Protein AF-A0A946UX84-F1 (afdb_monomer_lite)

Radius of gyration: 17.89 Å; chains: 1; bounding box: 42×22×50 Å

Sequence (101 aa):
EVDRIRDILKERTGEEFSAADIRVAARAELYAEANLKKYLASVQKKLTDRQRASIIQALGDVMRSDETVSVLEIDFFNSVANTLHVTPAQIAGLKAGDVST

Foldseek 3Di:
DLVVVQVVCCVVPVDGDDSVNSVVVVVVVVVVLVVVLVVLLVCLVVDDLLRLLVVLVVLVVVQVVDPDHDPVSVVSSVSSCVSSVHDPCSVVVHDDDDPPD

Secondary structure (DSSP, 8-state):
-HHHHHHHHHHHHSPPPPHHHHHHHHHHHHHHHHHHHHHHHHHHTTS-HHHHHHHHHHHHHHHHTSS---HHHHHHHHHHHHHTT--HHHHTT--SS----

Structure (mmCIF, N/CA/C/O backbone):
data_AF-A0A946UX84-F1
#
_entry.id   AF-A0A946UX84-F1
#
loop_
_atom_site.group_PDB
_atom_site.id
_atom_site.type_symbol
_atom_site.label_atom_id
_atom_site.label_alt_id
_atom_site.label_comp_id
_atom_site.label_asym_id
_atom_site.label_entity_id
_atom_site.label_seq_id
_atom_site.pdbx_PDB_ins_code
_atom_site.Cartn_x
_atom_site.Cartn_y
_atom_site.Cartn_z
_atom_site.occupancy
_atom_site.B_iso_or_equiv
_atom_site.auth_seq_id
_atom_site.auth_comp_id
_atom_site.auth_asym_id
_atom_site.auth_atom_id
_atom_site.pdbx_PDB_model_num
ATOM 1 N N . GLU A 1 1 ? -20.622 4.796 6.108 1.00 59.41 1 GLU A N 1
ATOM 2 C CA . GLU A 1 1 ? -19.432 3.927 5.981 1.00 59.41 1 GLU A CA 1
ATOM 3 C C . GLU A 1 1 ? -19.252 3.033 7.208 1.00 59.41 1 GLU A C 1
ATOM 5 O O . GLU A 1 1 ? -19.481 1.844 7.077 1.00 59.41 1 GLU A O 1
ATOM 10 N N . VAL A 1 2 ? -18.994 3.576 8.408 1.00 69.62 2 VAL A N 1
ATOM 11 C CA . VAL A 1 2 ? -18.858 2.784 9.657 1.00 69.62 2 VAL A CA 1
ATOM 12 C C . VAL A 1 2 ? -20.067 1.884 9.954 1.00 69.62 2 VAL A C 1
ATOM 14 O O . VAL A 1 2 ? -19.876 0.722 10.289 1.00 69.62 2 VAL A O 1
ATOM 17 N N . ASP A 1 3 ? -21.300 2.371 9.780 1.00 66.69 3 ASP A N 1
ATOM 18 C CA . ASP A 1 3 ? -22.497 1.541 10.008 1.00 66.69 3 ASP A CA 1
ATOM 19 C C . ASP A 1 3 ? -22.638 0.414 8.971 1.00 66.69 3 ASP A C 1
ATOM 21 O O . ASP A 1 3 ? -22.990 -0.703 9.320 1.00 66.69 3 ASP A O 1
ATOM 25 N N . ARG A 1 4 ? -22.223 0.660 7.721 1.00 66.69 4 ARG A N 1
ATOM 26 C CA . ARG A 1 4 ? -22.188 -0.358 6.657 1.00 66.69 4 ARG A CA 1
ATOM 27 C C . ARG A 1 4 ? -21.178 -1.468 6.975 1.00 66.69 4 ARG A C 1
ATOM 29 O O . ARG A 1 4 ? -21.454 -2.632 6.724 1.00 66.69 4 ARG A O 1
ATOM 36 N N . ILE A 1 5 ? -20.015 -1.105 7.517 1.00 68.62 5 ILE A N 1
ATOM 37 C CA . ILE A 1 5 ? -18.967 -2.056 7.919 1.00 68.62 5 ILE A CA 1
ATOM 38 C C . ILE A 1 5 ? -19.432 -2.880 9.127 1.00 68.62 5 ILE A C 1
ATOM 40 O O . ILE A 1 5 ? -19.201 -4.084 9.163 1.00 68.62 5 ILE A O 1
ATOM 44 N N . ARG A 1 6 ? -20.143 -2.264 10.082 1.00 69.56 6 ARG A N 1
ATOM 45 C CA . ARG A 1 6 ? -20.759 -2.979 11.212 1.00 69.56 6 ARG A CA 1
ATOM 46 C C . ARG A 1 6 ? -21.776 -4.017 10.752 1.00 69.56 6 ARG A C 1
ATOM 48 O O . ARG A 1 6 ? -21.717 -5.145 11.228 1.00 69.56 6 ARG A O 1
ATOM 55 N N . ASP A 1 7 ? -22.657 -3.651 9.823 1.00 69.81 7 ASP A N 1
ATOM 56 C CA . ASP A 1 7 ? -23.672 -4.567 9.294 1.00 69.81 7 ASP A CA 1
ATOM 57 C C . ASP A 1 7 ? -23.025 -5.776 8.597 1.00 69.81 7 ASP A C 1
ATOM 59 O O . ASP A 1 7 ? -23.389 -6.916 8.876 1.00 69.81 7 ASP A O 1
ATOM 63 N N . ILE A 1 8 ? -21.999 -5.537 7.769 1.00 69.12 8 ILE A N 1
ATOM 64 C CA . ILE A 1 8 ? -21.249 -6.599 7.076 1.00 69.12 8 ILE A CA 1
ATOM 65 C C . ILE A 1 8 ? -20.523 -7.513 8.071 1.00 69.12 8 ILE A C 1
ATOM 67 O O . ILE A 1 8 ? -20.566 -8.734 7.929 1.00 69.12 8 ILE A O 1
ATOM 71 N N . LEU A 1 9 ? -19.851 -6.949 9.080 1.00 62.84 9 LEU A N 1
ATOM 72 C CA . LEU A 1 9 ? -19.130 -7.742 10.077 1.00 62.84 9 LEU A CA 1
ATOM 73 C C . LEU A 1 9 ? -20.088 -8.580 10.923 1.00 62.84 9 LEU A C 1
ATOM 75 O O . LEU A 1 9 ? -19.839 -9.766 11.108 1.00 62.84 9 LEU A O 1
ATOM 79 N N . LYS A 1 10 ? -21.225 -8.016 11.338 1.00 72.50 10 LYS A N 1
ATOM 80 C CA . LYS A 1 10 ? -22.262 -8.752 12.065 1.00 72.50 10 LYS A CA 1
ATOM 81 C C . LYS A 1 10 ? -22.851 -9.896 11.239 1.00 72.50 10 LYS A C 1
ATOM 83 O O . LYS A 1 10 ? -23.025 -10.991 11.766 1.00 72.50 10 LYS A O 1
ATOM 88 N N . GLU A 1 11 ? -23.129 -9.678 9.952 1.00 70.94 11 GLU A N 1
ATOM 89 C CA . GLU A 1 11 ? -23.600 -10.739 9.047 1.00 70.94 11 GLU A CA 1
ATOM 90 C C . GLU A 1 11 ? -22.576 -11.867 8.864 1.00 70.94 11 GLU A C 1
ATOM 92 O O . GLU A 1 11 ? -22.960 -13.023 8.692 1.00 70.94 11 GLU A O 1
ATOM 97 N N . ARG A 1 12 ? -21.278 -11.546 8.879 1.00 60.69 12 ARG A N 1
ATOM 98 C CA . ARG A 1 12 ? -20.197 -12.496 8.579 1.00 60.69 12 ARG A CA 1
ATOM 99 C C . ARG A 1 12 ? -19.668 -13.243 9.799 1.00 60.69 12 ARG A C 1
ATOM 101 O O . ARG A 1 12 ? -19.295 -14.404 9.661 1.00 60.69 12 ARG A O 1
ATOM 108 N N . THR A 1 13 ? -19.607 -12.599 10.961 1.00 64.25 13 THR A N 1
ATOM 109 C CA . THR A 1 13 ? -19.014 -13.174 12.180 1.00 64.25 13 THR A CA 1
ATOM 110 C C . THR A 1 13 ? -20.052 -13.502 13.251 1.00 64.25 13 THR A C 1
ATOM 112 O O . THR A 1 13 ? -19.752 -14.250 14.175 1.00 64.25 13 THR A O 1
ATOM 115 N N . GLY A 1 14 ? -21.272 -12.962 13.143 1.00 77.69 14 GLY A N 1
ATOM 116 C CA . GLY A 1 14 ? -22.307 -13.069 14.174 1.00 77.69 14 GLY A CA 1
ATOM 117 C C . GLY A 1 14 ? -22.078 -12.164 15.390 1.0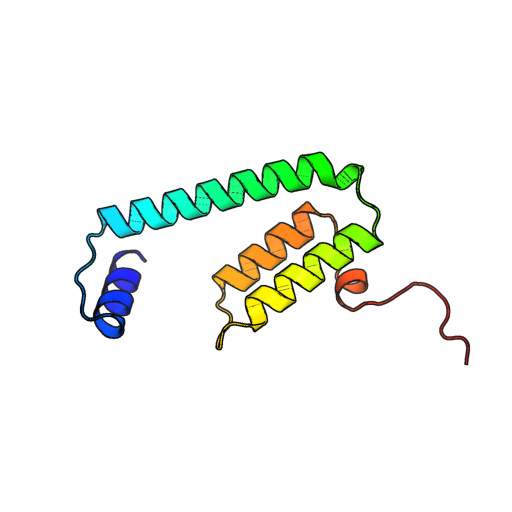0 77.69 14 GLY A C 1
ATOM 118 O O . GLY A 1 14 ? -22.873 -12.202 16.328 1.00 77.69 14 GLY A O 1
ATOM 119 N N . GLU A 1 15 ? -21.024 -11.344 15.385 1.00 76.19 15 GLU A N 1
ATOM 120 C CA . GLU A 1 15 ? -20.636 -10.494 16.513 1.00 76.19 15 GLU A CA 1
ATOM 121 C C . GLU A 1 15 ? -21.052 -9.028 16.311 1.00 76.19 15 GLU A C 1
ATOM 123 O O . GLU A 1 15 ? -21.048 -8.487 15.205 1.00 76.19 15 GLU A O 1
ATOM 128 N N . GLU A 1 16 ? -21.418 -8.361 17.408 1.00 79.81 16 GLU A N 1
ATOM 129 C CA . GLU A 1 16 ? -21.734 -6.930 17.427 1.00 79.81 16 GLU A CA 1
ATOM 130 C C . GLU A 1 16 ? -20.462 -6.112 17.666 1.00 79.81 16 GLU A C 1
ATOM 132 O O . GLU A 1 16 ? -19.867 -6.169 18.741 1.00 79.81 16 GLU A O 1
ATOM 137 N N . PHE A 1 17 ? -20.081 -5.292 16.687 1.00 75.94 17 PHE A N 1
ATOM 138 C CA . PHE A 1 17 ? -18.958 -4.363 16.812 1.00 75.94 17 PHE A CA 1
ATOM 139 C C . PHE A 1 17 ? -19.452 -2.945 17.081 1.00 75.94 17 PHE A C 1
ATOM 141 O O . PHE A 1 17 ? -20.371 -2.445 16.415 1.00 75.94 17 PHE A O 1
ATOM 148 N N . SER A 1 18 ? -18.813 -2.252 18.027 1.00 84.69 18 SER A N 1
ATOM 149 C CA . SER A 1 18 ? -19.130 -0.852 18.284 1.00 84.69 18 SER A CA 1
ATOM 150 C C . SER A 1 18 ? -18.5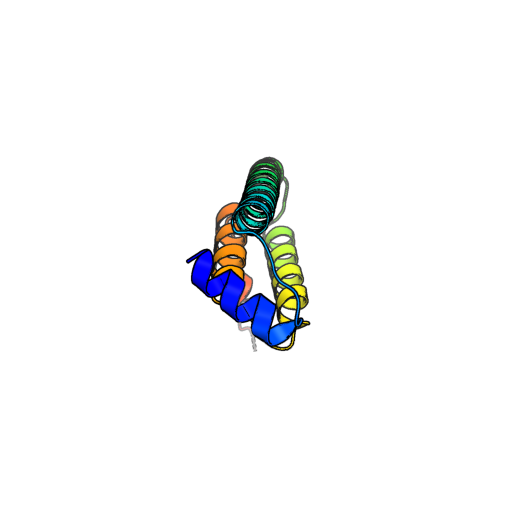68 0.047 17.178 1.00 84.69 18 SER A C 1
ATOM 152 O O . SER A 1 18 ? -17.508 -0.200 16.600 1.00 84.69 18 SER A O 1
ATOM 154 N N . ALA A 1 19 ? -19.246 1.164 16.906 1.00 75.69 19 ALA A N 1
ATOM 155 C CA . ALA A 1 19 ? -18.730 2.171 15.978 1.00 75.69 19 ALA A CA 1
ATOM 156 C C . ALA A 1 19 ? -17.393 2.781 16.448 1.00 75.69 19 ALA A C 1
ATOM 158 O O . ALA A 1 19 ? -16.660 3.340 15.634 1.00 75.69 19 ALA A O 1
ATOM 159 N N . ALA A 1 20 ? -17.078 2.711 17.746 1.00 74.19 20 ALA A N 1
ATOM 160 C CA . ALA A 1 20 ? -15.802 3.167 18.285 1.00 74.19 20 ALA A CA 1
ATOM 161 C C . ALA A 1 20 ? -14.671 2.195 17.925 1.00 74.19 20 ALA A C 1
ATOM 163 O O . ALA A 1 20 ? -13.645 2.649 17.423 1.00 74.19 20 ALA A O 1
ATOM 164 N N . ASP A 1 21 ? -14.890 0.888 18.075 1.00 71.69 21 ASP A N 1
ATOM 165 C CA . ASP A 1 21 ? -13.888 -0.143 17.769 1.00 71.69 21 ASP A CA 1
ATOM 166 C C . ASP A 1 21 ? -13.557 -0.172 16.279 1.00 71.69 21 ASP A C 1
ATOM 168 O O . ASP A 1 21 ? -12.387 -0.154 15.906 1.00 71.69 21 ASP A O 1
ATOM 172 N N . ILE A 1 22 ? -14.579 -0.079 15.421 1.00 73.12 22 ILE A N 1
ATOM 173 C CA . ILE A 1 22 ? -14.414 0.012 13.960 1.00 73.12 22 ILE A CA 1
ATOM 174 C C . ILE A 1 22 ? -13.553 1.229 13.596 1.00 73.12 22 ILE A C 1
ATOM 176 O O . ILE A 1 22 ? -12.651 1.145 12.768 1.00 73.12 22 ILE A O 1
ATOM 180 N N . ARG A 1 23 ? -13.799 2.382 14.235 1.00 72.88 23 ARG A N 1
ATOM 181 C CA . ARG A 1 23 ? -13.015 3.604 13.995 1.00 72.88 23 ARG A CA 1
ATOM 182 C C . ARG A 1 23 ? -11.593 3.497 14.531 1.00 72.88 23 ARG A C 1
ATOM 184 O O . ARG A 1 23 ? -10.696 4.082 13.934 1.00 72.88 23 ARG A O 1
ATOM 191 N N . VAL A 1 24 ? -11.380 2.822 15.657 1.00 73.12 24 VAL A N 1
ATOM 192 C CA . VAL A 1 24 ? -10.044 2.611 16.230 1.00 73.12 24 VAL A CA 1
ATOM 193 C C . VAL A 1 24 ? -9.236 1.666 15.348 1.00 73.12 24 VAL A C 1
ATOM 195 O O . VAL A 1 24 ? -8.104 2.008 15.019 1.00 73.12 24 VAL A O 1
ATOM 198 N N . ALA A 1 25 ? -9.825 0.555 14.902 1.00 68.06 25 ALA A N 1
ATOM 199 C CA . ALA A 1 25 ? -9.205 -0.376 13.964 1.00 68.06 25 ALA A CA 1
ATOM 200 C C . ALA A 1 25 ? -8.842 0.328 12.648 1.00 68.06 25 ALA A C 1
ATOM 202 O O . ALA A 1 25 ? -7.673 0.339 12.272 1.00 68.06 25 ALA A O 1
ATOM 203 N N . ALA A 1 26 ? -9.794 1.046 12.042 1.00 68.25 26 ALA A N 1
ATOM 204 C CA . ALA A 1 26 ? -9.545 1.821 10.826 1.00 68.25 26 ALA A CA 1
ATOM 205 C C . ALA A 1 26 ? -8.447 2.882 11.021 1.00 68.25 26 ALA A C 1
ATOM 207 O O . ALA A 1 26 ? -7.591 3.071 10.164 1.00 68.25 26 ALA A O 1
ATOM 208 N N . ARG A 1 27 ? -8.413 3.579 12.166 1.00 67.94 27 ARG A N 1
ATOM 209 C CA . ARG A 1 27 ? -7.340 4.545 12.465 1.00 67.94 27 ARG A CA 1
ATOM 210 C C . ARG A 1 27 ? -5.987 3.866 12.634 1.00 67.94 27 ARG A C 1
ATOM 212 O O . ARG A 1 27 ? -5.000 4.395 12.135 1.00 67.94 27 ARG A O 1
ATOM 219 N N . ALA A 1 28 ? -5.925 2.745 13.348 1.00 65.38 28 ALA A N 1
ATOM 220 C CA . ALA A 1 28 ? -4.691 1.996 13.557 1.00 65.38 28 ALA A CA 1
ATOM 221 C C . ALA A 1 28 ? -4.121 1.491 12.224 1.00 65.38 28 ALA A C 1
ATOM 223 O O . ALA A 1 28 ? -2.923 1.632 11.981 1.00 65.38 28 ALA A O 1
ATOM 224 N N . GLU A 1 29 ? -4.989 0.999 11.344 1.00 70.94 29 GLU A N 1
ATOM 225 C CA . GLU A 1 29 ? -4.653 0.563 9.991 1.00 70.94 29 GLU A CA 1
ATOM 226 C C . GLU A 1 29 ? -4.116 1.720 9.135 1.00 70.94 29 GLU A C 1
ATOM 228 O O . GLU A 1 29 ? -3.006 1.631 8.610 1.00 70.94 29 GLU A O 1
ATOM 233 N N . LEU A 1 30 ? -4.807 2.868 9.114 1.00 72.44 30 LEU A N 1
ATOM 234 C CA . LEU A 1 30 ? -4.336 4.078 8.422 1.00 72.44 30 LEU A CA 1
ATOM 235 C C . LEU A 1 30 ? -2.985 4.577 8.960 1.00 72.44 30 LEU A C 1
ATOM 237 O O . LEU A 1 30 ? -2.130 5.030 8.195 1.00 72.44 30 LEU A O 1
ATOM 241 N N . TYR A 1 31 ? -2.764 4.501 10.276 1.00 68.12 31 TYR A N 1
ATOM 242 C CA . TYR A 1 31 ? -1.482 4.856 10.889 1.00 68.12 31 TYR A CA 1
ATOM 243 C C . TYR A 1 31 ? -0.366 3.885 10.493 1.00 68.12 31 TYR A C 1
ATOM 245 O O . TYR A 1 31 ? 0.750 4.325 10.200 1.00 68.12 31 TYR A O 1
ATOM 253 N N . ALA A 1 32 ? -0.642 2.580 10.480 1.00 74.00 32 ALA A N 1
ATOM 254 C CA . ALA A 1 32 ? 0.313 1.563 10.055 1.00 74.00 32 ALA A CA 1
ATOM 255 C C . ALA A 1 32 ? 0.695 1.750 8.580 1.00 74.00 32 ALA A C 1
ATOM 257 O O . ALA A 1 32 ? 1.885 1.791 8.254 1.00 74.00 32 ALA A O 1
ATOM 258 N N . GLU A 1 33 ? -0.293 1.978 7.715 1.00 79.12 33 GLU A N 1
ATOM 259 C CA . GLU A 1 33 ? -0.085 2.292 6.304 1.00 79.12 33 GLU A CA 1
ATOM 260 C C . GLU A 1 33 ? 0.768 3.560 6.133 1.00 79.12 33 GLU A C 1
ATOM 262 O O . GLU A 1 33 ? 1.762 3.559 5.400 1.00 79.12 33 GLU A O 1
ATOM 267 N N . ALA A 1 34 ? 0.423 4.651 6.823 1.00 79.00 34 ALA A N 1
ATOM 268 C CA . ALA A 1 34 ? 1.170 5.904 6.741 1.00 79.00 34 ALA A CA 1
ATOM 269 C C . ALA A 1 34 ? 2.636 5.734 7.176 1.00 79.00 34 ALA A C 1
ATOM 271 O O . ALA A 1 34 ? 3.546 6.261 6.526 1.00 79.00 34 ALA A O 1
ATOM 272 N N . ASN A 1 35 ? 2.883 4.966 8.241 1.00 81.69 35 ASN A N 1
ATOM 273 C CA . ASN A 1 35 ? 4.229 4.666 8.725 1.00 81.69 35 ASN A CA 1
ATOM 274 C C . ASN A 1 35 ? 5.022 3.811 7.731 1.00 81.69 35 ASN A C 1
ATOM 276 O O . ASN A 1 35 ? 6.182 4.128 7.453 1.00 81.69 35 ASN A O 1
ATOM 280 N N . LEU A 1 36 ? 4.399 2.781 7.149 1.00 77.81 36 LEU A N 1
ATOM 281 C CA . LEU A 1 36 ? 5.019 1.961 6.112 1.00 77.81 36 LEU A CA 1
ATOM 282 C C . LEU A 1 36 ? 5.406 2.817 4.903 1.00 77.81 36 LEU A C 1
ATOM 284 O O . LEU A 1 36 ? 6.553 2.771 4.464 1.00 77.81 36 LEU A O 1
ATOM 288 N N . LYS A 1 37 ? 4.495 3.659 4.403 1.00 85.56 37 LYS A N 1
ATOM 289 C CA . LYS A 1 37 ? 4.773 4.551 3.265 1.00 85.56 37 LYS A CA 1
ATOM 290 C C . LYS A 1 37 ? 5.913 5.517 3.565 1.00 85.56 37 LYS A C 1
ATOM 292 O O . LYS A 1 37 ? 6.818 5.673 2.748 1.00 85.56 37 LYS A O 1
ATOM 297 N N . LYS A 1 38 ? 5.930 6.118 4.757 1.00 84.19 38 LYS A N 1
ATOM 298 C CA . LYS A 1 38 ? 7.020 7.005 5.185 1.00 84.19 38 LYS A CA 1
ATOM 299 C C . LYS A 1 38 ? 8.364 6.274 5.219 1.00 84.19 38 LYS A C 1
ATOM 301 O O . LYS A 1 38 ? 9.371 6.817 4.763 1.00 84.19 38 LYS A O 1
ATOM 306 N N . TYR A 1 39 ? 8.382 5.045 5.729 1.00 79.88 39 TYR A N 1
ATOM 307 C CA . TYR A 1 39 ? 9.584 4.220 5.743 1.00 79.88 39 TYR A CA 1
ATOM 308 C C . TYR A 1 39 ? 10.043 3.867 4.324 1.00 79.88 39 TYR A C 1
ATOM 310 O O . TYR A 1 39 ? 11.197 4.132 3.983 1.00 79.88 39 TYR A O 1
ATOM 318 N N . LEU A 1 40 ? 9.142 3.357 3.479 1.00 81.56 40 LEU A N 1
ATOM 319 C CA . LEU A 1 40 ? 9.436 2.996 2.093 1.00 81.56 40 LEU A CA 1
ATOM 320 C C . LEU A 1 40 ? 9.964 4.194 1.302 1.00 81.56 40 LEU A C 1
ATOM 322 O O . LEU A 1 40 ? 10.998 4.065 0.655 1.00 81.56 40 LEU A O 1
ATOM 326 N N . ALA A 1 41 ? 9.357 5.375 1.442 1.00 86.25 41 ALA A N 1
ATOM 327 C CA . ALA A 1 41 ? 9.863 6.614 0.852 1.00 86.25 41 ALA A CA 1
ATOM 328 C C . ALA A 1 41 ? 11.297 6.944 1.313 1.00 86.25 41 ALA A C 1
ATOM 330 O O . ALA A 1 41 ? 12.128 7.376 0.514 1.00 86.25 41 ALA A O 1
ATOM 331 N N . SER A 1 42 ? 11.618 6.712 2.593 1.00 86.31 42 SER A N 1
ATOM 332 C CA . SER A 1 42 ? 12.954 6.987 3.144 1.00 86.31 42 SER A CA 1
ATOM 333 C C . SER A 1 42 ? 14.045 6.041 2.624 1.00 86.31 42 SER A C 1
ATOM 335 O O . SER A 1 42 ? 15.207 6.440 2.511 1.00 86.31 42 SER A O 1
ATOM 337 N N . VAL A 1 43 ? 13.686 4.797 2.286 1.00 85.25 43 VAL A N 1
ATOM 338 C CA . VAL A 1 43 ? 14.632 3.783 1.791 1.00 85.25 43 VAL A CA 1
ATOM 339 C C . VAL A 1 43 ? 14.615 3.638 0.272 1.00 85.25 43 VAL A C 1
ATOM 341 O O . VAL A 1 43 ? 15.575 3.110 -0.279 1.00 85.25 43 VAL A O 1
ATOM 344 N N . GLN A 1 44 ? 13.592 4.159 -0.412 1.00 87.56 44 GLN A N 1
ATOM 345 C CA . GLN A 1 44 ? 13.384 4.054 -1.860 1.00 87.56 44 GLN A CA 1
ATOM 346 C C . GLN A 1 44 ? 14.640 4.412 -2.660 1.00 87.56 44 GLN A C 1
ATOM 348 O O . GLN A 1 44 ? 15.035 3.661 -3.550 1.00 87.56 44 GLN A O 1
ATOM 353 N N . LYS A 1 45 ? 15.318 5.507 -2.294 1.00 87.12 45 LYS A N 1
ATOM 354 C CA . LYS A 1 45 ? 16.527 5.993 -2.983 1.00 87.12 45 LYS A CA 1
ATOM 355 C C . LYS A 1 45 ? 17.736 5.061 -2.849 1.00 87.12 45 LYS A C 1
ATOM 357 O O . LYS A 1 45 ? 18.700 5.208 -3.590 1.00 87.12 45 LYS A O 1
ATOM 362 N N . LYS A 1 46 ? 17.704 4.128 -1.894 1.00 88.56 46 LYS A N 1
ATOM 363 C CA . LYS A 1 46 ? 18.752 3.122 -1.657 1.00 88.56 46 LYS A CA 1
ATOM 364 C C . LYS A 1 46 ? 18.468 1.801 -2.379 1.00 88.56 46 LYS A C 1
ATOM 366 O O . LYS A 1 46 ? 19.301 0.902 -2.335 1.00 88.56 46 LYS A O 1
ATOM 371 N N . LEU A 1 47 ? 17.300 1.667 -3.010 1.00 81.56 47 LEU A N 1
ATOM 372 C CA . LEU A 1 47 ? 16.862 0.456 -3.694 1.00 81.56 47 LEU A CA 1
ATOM 373 C C . LEU A 1 47 ? 17.025 0.608 -5.205 1.00 81.56 47 LEU A C 1
ATOM 375 O O . LEU A 1 47 ? 16.619 1.612 -5.791 1.00 81.56 47 LEU A O 1
ATOM 379 N N . THR A 1 48 ? 17.548 -0.428 -5.853 1.00 87.88 48 THR A N 1
ATOM 380 C CA . THR A 1 48 ? 17.567 -0.530 -7.318 1.00 87.88 48 THR A CA 1
ATOM 381 C C . THR A 1 48 ? 16.155 -0.704 -7.875 1.00 87.88 48 THR A C 1
ATOM 383 O O . THR A 1 48 ? 15.275 -1.246 -7.208 1.00 87.88 48 THR A O 1
ATOM 386 N N . ASP A 1 49 ? 15.947 -0.331 -9.134 1.00 86.00 49 ASP A N 1
ATOM 387 C CA . ASP A 1 49 ? 14.670 -0.499 -9.841 1.00 86.00 49 ASP A CA 1
ATOM 388 C C . ASP A 1 49 ? 14.140 -1.936 -9.767 1.00 86.00 49 ASP A C 1
ATOM 390 O O . ASP A 1 49 ? 12.956 -2.161 -9.524 1.00 86.00 49 ASP A O 1
ATOM 394 N N . ARG A 1 50 ? 15.042 -2.919 -9.886 1.00 84.19 50 ARG A N 1
ATOM 395 C CA . ARG A 1 50 ? 14.713 -4.342 -9.752 1.00 84.19 50 ARG A CA 1
ATOM 396 C C . ARG A 1 50 ? 14.2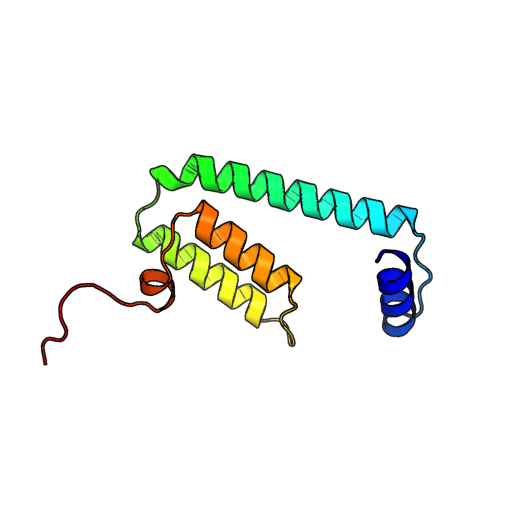13 -4.690 -8.350 1.00 84.19 50 ARG A C 1
ATOM 398 O O . ARG A 1 50 ? 13.243 -5.427 -8.227 1.00 84.19 50 ARG A O 1
ATOM 405 N N . GLN A 1 51 ? 14.857 -4.175 -7.301 1.00 84.88 51 GLN A N 1
ATOM 406 C CA . GLN A 1 51 ? 14.421 -4.413 -5.920 1.00 84.88 51 GLN A CA 1
ATOM 407 C C . GLN A 1 51 ? 13.053 -3.785 -5.657 1.00 84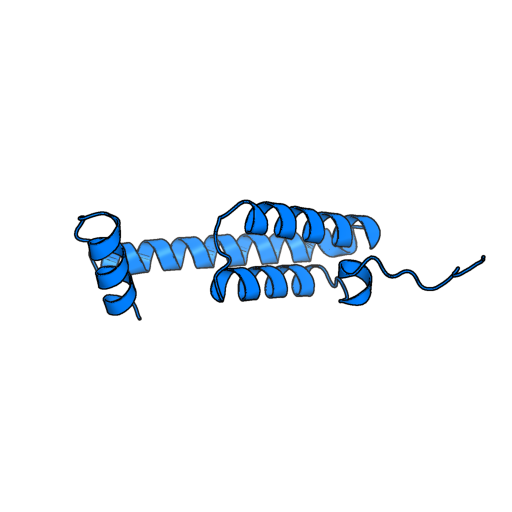.88 51 GLN A C 1
ATOM 409 O O . GLN A 1 51 ? 12.198 -4.428 -5.058 1.00 84.88 51 GLN A O 1
ATOM 414 N N . ARG A 1 52 ? 12.814 -2.564 -6.150 1.00 87.88 52 ARG A N 1
ATOM 415 C CA . ARG A 1 52 ? 11.516 -1.891 -6.000 1.00 87.88 52 ARG A CA 1
ATOM 416 C C . ARG A 1 52 ? 10.404 -2.653 -6.723 1.00 87.88 52 ARG A C 1
ATOM 418 O O . ARG A 1 52 ? 9.361 -2.897 -6.127 1.00 87.88 52 ARG A O 1
ATOM 425 N N . ALA A 1 53 ? 10.660 -3.115 -7.948 1.00 86.50 53 ALA A N 1
ATOM 426 C CA . ALA A 1 53 ? 9.733 -3.977 -8.678 1.00 86.50 53 ALA A CA 1
ATOM 427 C C . ALA A 1 53 ? 9.469 -5.300 -7.936 1.00 86.50 53 ALA A C 1
ATOM 429 O O . ALA A 1 53 ? 8.319 -5.699 -7.798 1.00 86.50 53 ALA A O 1
ATOM 430 N N . SER A 1 54 ? 10.509 -5.945 -7.395 1.00 84.88 54 SER A N 1
ATOM 431 C CA . SER A 1 54 ? 10.372 -7.194 -6.633 1.00 84.88 54 SER A CA 1
ATOM 432 C C . SER A 1 54 ? 9.520 -7.038 -5.371 1.00 84.88 54 SER A C 1
ATOM 434 O O . SER A 1 54 ? 8.769 -7.950 -5.046 1.00 84.88 54 SER A O 1
ATOM 436 N N . ILE A 1 55 ? 9.619 -5.903 -4.669 1.00 86.12 55 ILE A N 1
ATOM 437 C CA . ILE A 1 55 ? 8.779 -5.607 -3.496 1.00 86.12 55 ILE A CA 1
ATOM 438 C C . ILE A 1 55 ? 7.305 -5.513 -3.904 1.00 86.12 55 ILE A C 1
ATOM 440 O O . ILE A 1 55 ? 6.446 -6.071 -3.228 1.00 86.12 55 ILE A O 1
ATOM 444 N N . ILE A 1 56 ? 7.013 -4.843 -5.022 1.00 91.19 56 ILE A N 1
ATOM 445 C CA . ILE A 1 56 ? 5.642 -4.709 -5.529 1.00 91.19 56 ILE A CA 1
ATOM 446 C C . ILE A 1 56 ? 5.073 -6.048 -6.002 1.00 91.19 56 ILE A C 1
ATOM 448 O O . ILE A 1 56 ? 3.915 -6.335 -5.719 1.00 91.19 56 ILE A O 1
ATOM 452 N N . GLN A 1 57 ? 5.877 -6.897 -6.647 1.00 87.38 57 GLN A N 1
ATOM 453 C CA . GLN A 1 57 ? 5.440 -8.254 -7.000 1.00 87.38 57 GLN A CA 1
ATOM 454 C C . GLN A 1 57 ? 5.098 -9.074 -5.754 1.00 87.38 57 GLN A C 1
ATOM 456 O O . GLN A 1 57 ? 4.009 -9.630 -5.677 1.00 87.38 57 GLN A O 1
ATOM 461 N N . ALA A 1 58 ? 5.973 -9.063 -4.742 1.00 85.56 58 ALA A N 1
ATOM 462 C CA . ALA A 1 58 ? 5.725 -9.773 -3.490 1.00 85.56 58 ALA A CA 1
ATOM 463 C C . ALA A 1 58 ? 4.453 -9.276 -2.779 1.00 85.56 58 ALA A C 1
ATOM 465 O O . ALA A 1 58 ? 3.688 -10.081 -2.257 1.00 85.56 58 ALA A O 1
ATOM 466 N N . LEU A 1 59 ? 4.191 -7.963 -2.793 1.00 85.62 59 LEU A N 1
ATOM 467 C CA . LEU A 1 59 ? 2.951 -7.402 -2.253 1.00 85.62 59 LEU A CA 1
ATOM 468 C C . LEU A 1 59 ? 1.716 -7.903 -3.021 1.00 85.62 59 LEU A C 1
ATOM 470 O O . LEU A 1 59 ? 0.720 -8.273 -2.406 1.00 85.62 59 LEU A O 1
ATOM 474 N N . GLY A 1 60 ? 1.793 -7.953 -4.353 1.00 85.31 60 GLY A N 1
ATOM 475 C CA . GLY A 1 60 ? 0.719 -8.479 -5.196 1.00 85.31 60 GLY A CA 1
ATOM 476 C C . GLY A 1 60 ? 0.482 -9.981 -5.014 1.00 85.31 60 GLY A C 1
ATOM 477 O O . GLY A 1 60 ? -0.652 -10.439 -5.131 1.00 85.31 60 GLY A O 1
ATOM 478 N N . ASP A 1 61 ? 1.522 -10.754 -4.707 1.00 83.69 61 ASP A N 1
ATOM 479 C CA . ASP A 1 61 ? 1.399 -12.181 -4.390 1.00 83.69 61 ASP A CA 1
ATOM 480 C C . ASP A 1 61 ? 0.687 -12.406 -3.054 1.00 83.69 61 ASP A C 1
ATOM 482 O O . ASP A 1 61 ? -0.182 -13.269 -2.969 1.00 83.69 61 ASP A O 1
ATOM 486 N N . VAL A 1 62 ? 0.995 -11.593 -2.036 1.00 79.88 62 VAL A N 1
ATOM 487 C CA . VAL A 1 62 ? 0.305 -11.638 -0.737 1.00 79.88 62 VAL A CA 1
ATOM 488 C C . VAL A 1 62 ? -1.177 -11.302 -0.902 1.00 79.88 62 VAL A C 1
ATOM 490 O O . VAL A 1 62 ? -2.020 -12.073 -0.461 1.00 79.88 62 VAL A O 1
ATOM 493 N N . MET A 1 63 ? -1.511 -10.216 -1.603 1.00 79.31 63 MET A N 1
ATOM 494 C CA . MET A 1 63 ? -2.912 -9.823 -1.821 1.00 79.31 63 MET A CA 1
ATOM 495 C C . MET A 1 63 ? -3.713 -10.864 -2.611 1.00 79.31 63 MET A C 1
ATOM 497 O O . MET A 1 63 ? -4.890 -11.070 -2.355 1.00 79.31 63 MET A O 1
ATOM 501 N N . ARG A 1 64 ? -3.084 -11.549 -3.574 1.00 80.75 64 ARG A N 1
ATOM 502 C CA . ARG A 1 64 ? -3.739 -12.619 -4.348 1.00 80.75 64 ARG A CA 1
ATOM 503 C C . ARG A 1 64 ? -3.835 -13.952 -3.608 1.00 80.75 64 ARG A C 1
ATOM 505 O O . ARG A 1 64 ? -4.466 -14.865 -4.132 1.00 80.75 64 ARG A O 1
ATOM 512 N N . SER A 1 65 ? -3.180 -14.092 -2.453 1.00 75.69 65 SER A N 1
ATOM 513 C CA . SER A 1 65 ? -3.329 -15.288 -1.618 1.00 75.69 65 SER A CA 1
ATOM 514 C C . SER A 1 65 ? -4.692 -15.345 -0.921 1.00 75.69 65 SER A C 1
ATOM 516 O O . SER A 1 65 ? -5.130 -16.432 -0.544 1.00 75.69 65 SER A O 1
ATOM 518 N N . ASP A 1 66 ? -5.390 -14.208 -0.860 1.00 72.44 66 ASP A N 1
ATOM 519 C CA . ASP A 1 66 ? -6.776 -14.110 -0.418 1.00 72.44 66 ASP A CA 1
ATOM 520 C C . ASP A 1 66 ? -7.746 -14.419 -1.577 1.00 72.44 66 ASP A C 1
ATOM 522 O O . ASP A 1 66 ? -7.469 -14.144 -2.746 1.00 72.44 66 ASP A O 1
ATOM 526 N N . GLU A 1 67 ? -8.917 -14.992 -1.270 1.00 70.06 67 GLU A N 1
ATOM 527 C CA . GLU A 1 67 ? -9.905 -15.408 -2.285 1.00 70.06 67 GLU A CA 1
ATOM 528 C C . GLU A 1 67 ? -10.481 -14.235 -3.102 1.00 70.06 67 GLU A C 1
ATOM 530 O O . GLU A 1 67 ? -10.956 -14.428 -4.225 1.00 70.06 67 GLU A O 1
ATOM 535 N N . THR A 1 68 ? -10.452 -13.013 -2.558 1.00 76.38 68 THR A N 1
ATOM 536 C CA . THR A 1 68 ? -10.967 -11.801 -3.210 1.00 76.38 68 THR A CA 1
ATOM 537 C C . THR A 1 68 ? -10.123 -10.583 -2.858 1.00 76.38 68 THR A C 1
ATOM 539 O O . THR A 1 68 ? -9.889 -10.347 -1.679 1.00 76.38 68 THR A O 1
ATOM 542 N N . VAL A 1 69 ? -9.780 -9.759 -3.853 1.00 78.50 69 VAL A N 1
ATOM 543 C CA . VAL A 1 69 ? -9.090 -8.474 -3.648 1.00 78.50 69 VAL A CA 1
ATOM 544 C C . VAL A 1 69 ? -10.108 -7.330 -3.656 1.00 78.50 69 VAL A C 1
ATOM 546 O O . VAL A 1 69 ? -10.860 -7.155 -4.619 1.00 78.50 69 VAL A O 1
ATOM 549 N N . SER A 1 70 ? -10.137 -6.545 -2.585 1.00 82.88 70 SER A N 1
ATOM 550 C CA . SER A 1 70 ? -11.016 -5.389 -2.407 1.00 82.88 70 SER A CA 1
ATOM 551 C C . SER A 1 70 ? -10.490 -4.122 -3.096 1.00 82.88 70 SER A C 1
ATOM 553 O O . SER A 1 70 ? -9.312 -3.994 -3.427 1.00 82.88 70 SER A O 1
ATOM 555 N N . VAL A 1 71 ? -11.368 -3.127 -3.278 1.00 81.88 71 VAL A N 1
ATOM 556 C CA . VAL A 1 71 ? -10.987 -1.805 -3.818 1.00 81.88 71 VAL A CA 1
ATOM 557 C C . VAL A 1 71 ? -9.936 -1.119 -2.937 1.00 81.88 71 VAL A C 1
ATOM 559 O O . VAL A 1 71 ? -9.005 -0.515 -3.458 1.00 81.88 71 VAL A O 1
ATOM 562 N N . LEU A 1 72 ? -10.042 -1.264 -1.612 1.00 80.69 72 LEU A N 1
ATOM 563 C CA . LEU A 1 72 ? -9.094 -0.674 -0.664 1.00 80.69 72 LEU A CA 1
ATOM 564 C C . LEU A 1 72 ? -7.701 -1.303 -0.777 1.00 80.69 72 LEU A C 1
ATOM 566 O O . LEU A 1 72 ? -6.700 -0.594 -0.714 1.00 80.69 72 LEU A O 1
ATOM 570 N N . GLU A 1 73 ? -7.619 -2.614 -1.004 1.00 81.81 73 GLU A N 1
ATOM 571 C CA . GLU A 1 73 ? -6.340 -3.292 -1.236 1.00 81.81 73 GLU A CA 1
ATOM 572 C C . GLU A 1 73 ? -5.697 -2.853 -2.552 1.00 81.81 73 GLU A C 1
ATOM 574 O O . GLU A 1 73 ? -4.488 -2.629 -2.602 1.00 81.81 73 GLU A O 1
ATOM 579 N N . ILE A 1 74 ? -6.501 -2.645 -3.600 1.00 89.50 74 ILE A N 1
ATOM 580 C CA . ILE A 1 74 ? -6.026 -2.075 -4.867 1.00 89.50 74 ILE A CA 1
ATOM 581 C C . ILE A 1 74 ? -5.473 -0.658 -4.647 1.00 89.50 74 ILE A C 1
ATOM 583 O O . ILE A 1 74 ? -4.387 -0.335 -5.135 1.00 89.50 74 ILE A O 1
ATOM 587 N N . ASP A 1 75 ? -6.176 0.184 -3.888 1.00 89.50 75 ASP A N 1
ATOM 588 C CA . ASP A 1 75 ? -5.726 1.543 -3.572 1.00 89.50 75 ASP A CA 1
ATOM 589 C C . ASP A 1 75 ? -4.434 1.541 -2.742 1.00 89.50 75 ASP A C 1
ATOM 591 O O . ASP A 1 75 ? -3.498 2.294 -3.043 1.00 89.50 75 ASP A O 1
ATOM 595 N N . PHE A 1 76 ? -4.331 0.651 -1.751 1.00 86.56 76 PHE A N 1
ATOM 596 C CA . PHE A 1 76 ? -3.120 0.471 -0.953 1.00 86.56 76 PHE A CA 1
ATOM 597 C C . PHE A 1 76 ? -1.939 0.012 -1.820 1.00 86.56 76 PHE A C 1
ATOM 599 O O . PHE A 1 76 ? -0.868 0.628 -1.778 1.00 86.56 76 PHE A O 1
ATOM 606 N N . PHE A 1 77 ? -2.136 -0.995 -2.677 1.00 90.50 77 PHE A N 1
ATOM 607 C CA . PHE A 1 77 ? -1.125 -1.462 -3.628 1.00 90.50 77 PHE A CA 1
ATOM 608 C C . PHE A 1 77 ? -0.610 -0.319 -4.507 1.00 90.50 77 PHE A C 1
ATOM 610 O O . PHE A 1 77 ? 0.600 -0.079 -4.594 1.00 90.50 77 PHE A O 1
ATOM 617 N N . ASN A 1 78 ? -1.529 0.441 -5.108 1.00 93.69 78 ASN A N 1
ATOM 618 C CA . ASN A 1 78 ? -1.201 1.583 -5.956 1.00 93.69 78 ASN A CA 1
ATOM 619 C C . ASN A 1 78 ? -0.443 2.666 -5.175 1.00 93.69 78 ASN A C 1
ATOM 621 O O . ASN A 1 78 ? 0.543 3.222 -5.668 1.00 93.69 78 ASN A O 1
ATOM 625 N N . SER A 1 79 ? -0.844 2.947 -3.932 1.00 92.62 79 SER A N 1
ATOM 626 C CA . SER A 1 79 ? -0.149 3.908 -3.075 1.00 92.62 79 SER A CA 1
ATOM 627 C C . SER A 1 79 ? 1.282 3.465 -2.748 1.00 92.62 79 SER A C 1
ATOM 629 O O . SER A 1 79 ? 2.178 4.315 -2.686 1.00 92.62 79 SER A O 1
ATOM 631 N N . VAL A 1 80 ? 1.528 2.170 -2.542 1.00 89.44 80 VAL A N 1
ATOM 632 C CA . VAL A 1 80 ? 2.871 1.630 -2.279 1.00 89.44 80 VAL A CA 1
ATOM 633 C C . VAL A 1 80 ? 3.730 1.651 -3.549 1.00 89.44 80 VAL A C 1
ATOM 635 O O . VAL A 1 80 ? 4.879 2.097 -3.495 1.00 89.44 80 VAL A O 1
ATOM 638 N N . ALA A 1 81 ? 3.172 1.270 -4.702 1.00 94.06 81 ALA A N 1
ATOM 639 C CA . ALA A 1 81 ? 3.849 1.344 -6.002 1.00 94.06 81 ALA A CA 1
ATOM 640 C C . ALA A 1 81 ? 4.298 2.773 -6.340 1.00 94.06 81 ALA A C 1
ATOM 642 O O . ALA A 1 81 ? 5.461 2.993 -6.693 1.00 94.06 81 ALA A O 1
ATOM 643 N N . ASN A 1 82 ? 3.414 3.752 -6.130 1.00 94.81 82 ASN A N 1
ATOM 644 C CA . ASN A 1 82 ? 3.724 5.171 -6.295 1.00 94.81 82 ASN A CA 1
ATOM 645 C C . ASN A 1 82 ? 4.833 5.629 -5.339 1.00 94.81 82 ASN A C 1
ATOM 647 O O . ASN A 1 82 ? 5.773 6.301 -5.760 1.00 94.81 82 ASN A O 1
ATOM 651 N N . THR A 1 83 ? 4.769 5.216 -4.070 1.00 92.62 83 THR A N 1
ATOM 652 C CA . THR A 1 83 ? 5.788 5.546 -3.055 1.00 92.62 83 THR A CA 1
ATOM 653 C C . THR A 1 83 ? 7.174 5.016 -3.434 1.00 92.62 83 THR A C 1
ATOM 655 O O . THR A 1 83 ? 8.189 5.669 -3.191 1.00 92.62 83 THR A O 1
ATOM 658 N N . LEU A 1 84 ? 7.233 3.837 -4.056 1.00 91.06 84 LEU A N 1
ATOM 659 C CA . LEU A 1 84 ? 8.474 3.228 -4.527 1.00 91.06 84 LEU A CA 1
ATOM 660 C C . LEU A 1 84 ? 8.900 3.708 -5.925 1.00 91.06 84 LEU A C 1
ATOM 662 O O . LEU A 1 84 ? 9.956 3.292 -6.408 1.00 91.06 84 LEU A O 1
ATOM 666 N N . HIS A 1 85 ? 8.139 4.596 -6.570 1.00 93.94 85 HIS A N 1
ATOM 667 C CA . HIS A 1 85 ? 8.366 5.027 -7.953 1.00 93.94 85 HIS A CA 1
ATOM 668 C C . HIS A 1 85 ? 8.526 3.836 -8.917 1.00 93.94 85 HIS A C 1
ATOM 670 O O . HIS A 1 85 ? 9.453 3.805 -9.732 1.00 93.94 85 HIS A O 1
ATOM 676 N N . VAL A 1 86 ? 7.667 2.823 -8.778 1.00 92.94 86 VAL A N 1
ATOM 677 C CA . VAL A 1 86 ? 7.626 1.677 -9.695 1.00 92.94 86 VAL A CA 1
ATOM 678 C C . VAL A 1 86 ? 6.633 1.986 -10.807 1.00 92.94 86 VAL A C 1
ATOM 680 O O . VAL A 1 86 ? 5.490 2.347 -10.544 1.00 92.94 86 VAL A O 1
ATOM 683 N N . THR A 1 87 ? 7.067 1.867 -12.059 1.00 91.69 87 THR A N 1
ATOM 684 C CA . THR A 1 87 ? 6.212 2.161 -13.215 1.00 91.69 87 THR A CA 1
ATOM 685 C C . THR A 1 87 ? 5.339 0.961 -13.592 1.00 91.69 87 THR A C 1
ATOM 687 O O . THR A 1 87 ? 5.729 -0.183 -13.339 1.00 91.69 87 THR A O 1
ATOM 690 N N . PRO A 1 88 ? 4.207 1.171 -14.292 1.00 91.38 88 PRO A N 1
ATOM 691 C CA . PRO A 1 88 ? 3.412 0.068 -14.833 1.00 91.38 88 PRO A CA 1
ATOM 692 C C . PRO A 1 88 ? 4.227 -0.900 -15.702 1.00 91.38 88 PRO A C 1
ATOM 694 O O . PRO A 1 88 ? 4.022 -2.105 -15.630 1.00 91.38 88 PRO A O 1
ATOM 697 N N . ALA A 1 89 ? 5.203 -0.398 -16.468 1.00 90.06 89 ALA A N 1
ATOM 698 C CA . ALA A 1 89 ? 6.100 -1.235 -17.264 1.00 90.06 89 ALA A CA 1
ATOM 699 C C . ALA A 1 89 ? 6.941 -2.179 -16.386 1.00 90.06 89 ALA A C 1
ATOM 701 O O . ALA A 1 89 ? 7.049 -3.362 -16.691 1.00 90.06 89 ALA A O 1
ATOM 702 N N . GLN A 1 90 ? 7.477 -1.688 -15.266 1.00 88.25 90 GLN A N 1
ATOM 703 C CA . GLN A 1 90 ? 8.227 -2.508 -14.309 1.00 88.25 90 GLN A CA 1
ATOM 704 C C . GLN A 1 90 ? 7.333 -3.536 -13.599 1.00 88.25 90 GLN A C 1
ATOM 706 O O . GLN A 1 90 ? 7.776 -4.659 -13.364 1.00 88.25 90 GLN A O 1
ATOM 711 N N . ILE A 1 91 ? 6.077 -3.185 -13.299 1.00 86.44 91 ILE A N 1
ATOM 712 C CA . ILE A 1 91 ? 5.079 -4.114 -12.736 1.00 86.44 91 ILE A CA 1
ATOM 713 C C . ILE A 1 91 ? 4.720 -5.204 -13.754 1.00 86.44 91 ILE A C 1
ATOM 715 O O . ILE A 1 91 ? 4.650 -6.377 -13.409 1.00 86.44 91 ILE A O 1
ATOM 719 N N . ALA A 1 92 ? 4.564 -4.843 -15.024 1.00 86.38 92 ALA A N 1
ATOM 720 C CA . ALA A 1 92 ? 4.314 -5.789 -16.107 1.00 86.38 92 ALA A CA 1
ATOM 721 C C . ALA A 1 92 ? 5.567 -6.592 -16.521 1.00 86.38 92 ALA A C 1
ATOM 723 O O . ALA A 1 92 ? 5.503 -7.395 -17.449 1.00 86.38 92 ALA A O 1
ATOM 724 N N . GLY A 1 93 ? 6.717 -6.375 -15.870 1.00 82.62 93 GLY A N 1
ATOM 725 C CA . GLY A 1 93 ? 7.972 -7.059 -16.188 1.00 82.62 93 GLY A CA 1
ATOM 726 C C . GLY A 1 93 ? 8.605 -6.639 -17.520 1.00 82.62 93 GLY A C 1
ATOM 727 O O . GLY A 1 93 ? 9.521 -7.309 -17.999 1.00 82.62 93 GLY A O 1
ATOM 728 N N . LEU A 1 94 ? 8.153 -5.534 -18.115 1.00 83.19 94 LEU A N 1
ATOM 729 C CA . LEU A 1 94 ? 8.659 -5.015 -19.381 1.00 83.19 94 LEU A CA 1
ATOM 730 C C . LEU A 1 94 ? 10.035 -4.369 -19.181 1.00 83.19 94 LEU A C 1
ATOM 732 O O . LEU A 1 94 ? 10.252 -3.581 -18.257 1.00 83.19 94 LEU A O 1
ATOM 736 N N . LYS A 1 95 ? 10.969 -4.682 -20.081 1.00 74.94 95 LYS A N 1
ATOM 737 C CA . LYS A 1 95 ? 12.317 -4.104 -20.124 1.00 74.94 95 LYS A CA 1
ATOM 738 C C . LYS A 1 95 ? 12.512 -3.400 -21.462 1.00 74.94 95 LYS A C 1
ATOM 740 O O . LYS A 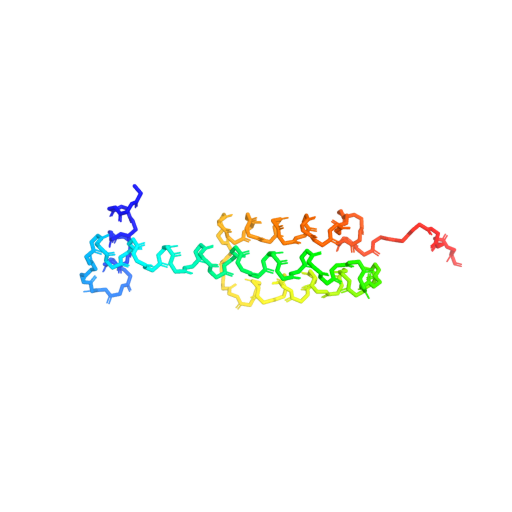1 95 ? 12.120 -3.928 -22.498 1.00 74.94 95 LYS A O 1
ATOM 745 N N . ALA A 1 96 ? 13.103 -2.209 -21.438 1.00 70.94 96 ALA A N 1
ATOM 746 C CA . ALA A 1 96 ? 13.503 -1.523 -22.661 1.00 70.94 96 ALA A CA 1
ATOM 747 C C . ALA A 1 96 ? 14.761 -2.207 -23.232 1.00 70.94 96 ALA A C 1
ATOM 749 O O . ALA A 1 96 ? 15.813 -2.138 -22.600 1.00 70.94 96 ALA A O 1
ATOM 750 N N . GLY A 1 97 ? 14.623 -2.872 -24.390 1.00 68.88 97 GLY A N 1
ATOM 751 C CA . GLY A 1 97 ? 15.649 -3.724 -25.027 1.00 68.88 97 GLY A CA 1
ATOM 752 C C . GLY A 1 97 ? 15.868 -5.051 -24.275 1.00 68.88 97 GLY A C 1
ATOM 753 O O . GLY A 1 97 ? 15.906 -5.069 -23.049 1.00 68.88 97 GLY A O 1
ATOM 754 N N . ASP A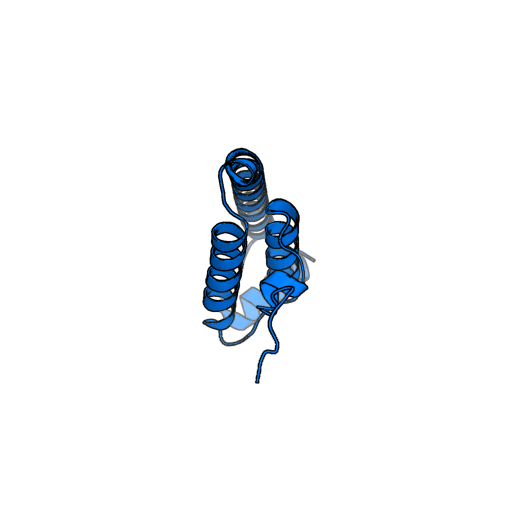 1 98 ? 15.980 -6.236 -24.873 1.00 49.06 98 ASP A N 1
ATOM 755 C CA . ASP A 1 98 ? 15.951 -6.700 -26.263 1.00 49.06 98 ASP A CA 1
ATOM 756 C C . ASP A 1 98 ? 14.721 -7.607 -26.457 1.00 49.06 98 ASP A C 1
ATOM 758 O O . ASP A 1 98 ? 14.514 -8.546 -25.687 1.00 49.06 98 ASP A O 1
ATOM 762 N N . VAL A 1 99 ? 13.948 -7.377 -27.523 1.00 54.62 99 VAL A N 1
ATOM 763 C CA . VAL A 1 99 ? 13.196 -8.450 -28.198 1.00 54.62 99 VAL A CA 1
ATOM 764 C C . VAL A 1 99 ? 14.117 -8.960 -29.306 1.00 54.62 99 VAL A C 1
ATOM 766 O O . VAL A 1 99 ? 13.849 -8.776 -30.489 1.00 54.62 99 VAL A O 1
ATOM 769 N N . SER A 1 100 ? 15.273 -9.494 -28.919 1.00 45.97 100 SER A N 1
ATOM 770 C CA . SER A 1 100 ? 16.136 -10.221 -29.843 1.00 45.97 100 SER A CA 1
ATOM 771 C C . SER A 1 100 ? 15.647 -11.665 -29.846 1.00 45.97 100 SER A C 1
ATOM 773 O O . SER A 1 100 ? 15.704 -12.350 -28.825 1.00 45.97 100 SER A O 1
ATOM 775 N N . THR A 1 101 ? 15.062 -12.027 -30.988 1.00 40.53 101 THR A N 1
ATOM 776 C CA . THR A 1 101 ? 14.804 -13.380 -31.509 1.00 40.53 101 THR A CA 1
ATOM 777 C C . THR A 1 101 ? 15.857 -14.411 -31.143 1.00 40.53 101 THR A C 1
ATOM 779 O O . THR A 1 101 ? 17.053 -14.045 -31.192 1.00 40.53 101 THR A O 1
#

pLDDT: mean 78.77, std 10.71, range [40.53, 94.81]